Protein AF-A0A814NP80-F1 (afdb_monomer)

InterPro domains:
  IPR006153 Cation/H+ exchanger, transmembrane domain [PF00999] (5-71)
  IPR018422 Cation/H+ exchanger, CPA1 family [PTHR10110] (5-79)

Foldseek 3Di:
DPPDPDPQDPLNVVLVVLPDPLAVVQLVVLVVLQPDPPDDNVVSVVVSVVSNVVSVVVNVVSVVCSVVSCVVVPVVPPPVVVVVVVVVVVVVVVVVVVVVVVVVVVVVVVPD

Structure (mmCIF, N/CA/C/O backbone):
data_AF-A0A814NP80-F1
#
_entry.id   AF-A0A814NP80-F1
#
loop_
_atom_site.group_PDB
_atom_site.id
_atom_site.type_symbol
_atom_site.label_atom_id
_atom_site.label_alt_id
_atom_site.label_comp_id
_atom_site.label_asym_id
_atom_site.label_entity_id
_atom_site.label_seq_id
_atom_site.pdbx_PDB_ins_code
_atom_site.Cartn_x
_atom_site.Cartn_y
_atom_site.Cartn_z
_atom_site.occupancy
_atom_site.B_iso_or_equiv
_atom_site.auth_seq_id
_atom_site.auth_comp_id
_atom_site.auth_asym_id
_atom_site.auth_atom_id
_atom_site.pdbx_PDB_model_num
ATOM 1 N N . MET A 1 1 ? -22.732 -15.401 -6.062 1.00 36.16 1 MET A N 1
ATOM 2 C CA . MET A 1 1 ? -21.549 -16.077 -5.484 1.00 36.16 1 MET A CA 1
ATOM 3 C C . MET A 1 1 ? -21.175 -15.376 -4.185 1.00 36.16 1 MET A C 1
ATOM 5 O O . MET A 1 1 ? -20.866 -14.194 -4.215 1.00 36.16 1 MET A O 1
ATOM 9 N N . LYS A 1 2 ? -21.313 -16.066 -3.045 1.00 40.31 2 LYS A N 1
ATOM 10 C CA . LYS A 1 2 ? -20.928 -15.595 -1.705 1.00 40.31 2 LYS A CA 1
ATOM 11 C C . LYS A 1 2 ? -19.612 -16.292 -1.350 1.00 40.31 2 LYS A C 1
ATOM 13 O O . LYS A 1 2 ? -19.645 -17.410 -0.857 1.00 40.31 2 LYS A O 1
ATOM 18 N N . CYS A 1 3 ? -18.474 -15.684 -1.682 1.00 44.06 3 CYS A N 1
ATOM 19 C CA . CYS A 1 3 ? -17.151 -16.300 -1.480 1.00 44.06 3 CYS A CA 1
ATOM 20 C C . CYS A 1 3 ? -16.343 -15.669 -0.338 1.00 44.06 3 CYS A C 1
ATOM 22 O O . CYS A 1 3 ? -15.162 -15.952 -0.199 1.00 44.06 3 CYS A O 1
ATOM 24 N N . SER A 1 4 ? -16.962 -14.850 0.511 1.00 50.31 4 SER A N 1
ATOM 25 C CA . SER A 1 4 ? -16.334 -14.422 1.757 1.00 50.31 4 SER A CA 1
ATOM 26 C C . SER A 1 4 ? -17.396 -14.397 2.845 1.00 50.31 4 SER A C 1
ATOM 28 O O . SER A 1 4 ? -18.442 -13.777 2.668 1.00 50.31 4 SER A O 1
ATOM 30 N N . GLY A 1 5 ? -17.161 -15.099 3.954 1.00 59.12 5 GLY A N 1
ATOM 31 C CA . GLY A 1 5 ? -18.051 -15.144 5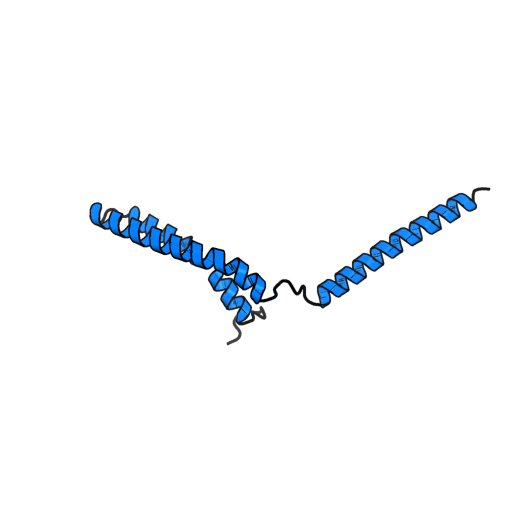.125 1.00 59.12 5 GLY A CA 1
ATOM 32 C C . GLY A 1 5 ? -18.163 -13.811 5.877 1.00 59.12 5 GLY A C 1
ATOM 33 O O . GLY A 1 5 ? -18.667 -13.771 6.993 1.00 59.12 5 GLY A O 1
ATOM 34 N N . VAL A 1 6 ? -17.686 -12.720 5.277 1.00 61.28 6 VAL A N 1
ATOM 35 C CA . VAL A 1 6 ? -17.708 -11.370 5.822 1.00 61.28 6 VAL A CA 1
ATOM 36 C C . VAL A 1 6 ? -18.763 -10.570 5.065 1.00 61.28 6 VAL A C 1
ATOM 38 O O . VAL A 1 6 ? -18.733 -10.500 3.836 1.00 61.28 6 VAL A O 1
ATOM 41 N N . HIS A 1 7 ? -19.691 -9.952 5.798 1.00 64.19 7 HIS A N 1
ATOM 42 C CA . HIS A 1 7 ? -20.627 -8.958 5.267 1.00 64.19 7 HIS A CA 1
ATOM 43 C C . HIS A 1 7 ? -19.857 -7.685 4.885 1.00 64.19 7 HIS A C 1
ATOM 45 O O . HIS A 1 7 ? -19.923 -6.679 5.582 1.00 64.19 7 HIS A O 1
ATOM 51 N N . LEU A 1 8 ? -19.075 -7.749 3.809 1.00 65.19 8 LEU A N 1
ATOM 52 C CA . LEU A 1 8 ? -18.359 -6.600 3.279 1.00 65.19 8 LEU A CA 1
ATOM 53 C C . LEU A 1 8 ? -19.329 -5.793 2.416 1.00 65.19 8 LEU A C 1
ATOM 55 O O . LEU A 1 8 ? -19.816 -6.278 1.391 1.00 65.19 8 LEU A O 1
ATOM 59 N N . SER A 1 9 ? -19.634 -4.570 2.837 1.00 75.06 9 SER A N 1
ATOM 60 C CA . SER A 1 9 ? -20.431 -3.658 2.027 1.00 75.06 9 SER A CA 1
ATOM 61 C C . SER A 1 9 ? -19.611 -3.178 0.827 1.00 75.06 9 SER A C 1
ATOM 63 O O . SER A 1 9 ? -18.381 -3.128 0.869 1.00 75.06 9 SER A O 1
ATOM 65 N N . TRP A 1 10 ? -20.277 -2.747 -0.246 1.00 72.69 10 TRP A N 1
ATOM 66 C CA . TRP A 1 10 ? -19.609 -2.109 -1.393 1.00 72.69 10 TRP A CA 1
ATOM 67 C C . TRP A 1 10 ? -18.726 -0.930 -0.965 1.00 72.69 10 TRP A C 1
ATOM 69 O O . TRP A 1 10 ? -17.665 -0.697 -1.537 1.00 72.69 10 TRP A O 1
ATOM 79 N N . LYS A 1 11 ? -19.135 -0.237 0.101 1.00 73.19 11 LYS A N 1
ATOM 80 C CA . LYS A 1 11 ? -18.377 0.832 0.759 1.00 73.19 11 LYS A CA 1
ATOM 81 C C . LYS A 1 11 ? -17.029 0.347 1.299 1.00 73.19 11 LYS A C 1
ATOM 83 O O . LYS A 1 11 ? -16.006 0.986 1.065 1.00 73.19 11 LYS A O 1
ATOM 88 N N . ASP A 1 12 ? -17.025 -0.806 1.954 1.00 72.62 12 ASP A N 1
ATOM 89 C CA . ASP A 1 12 ? -15.824 -1.413 2.520 1.00 72.62 12 ASP A CA 1
ATOM 90 C C . ASP A 1 12 ? -14.889 -1.907 1.417 1.00 72.62 12 ASP A C 1
ATOM 92 O O . ASP A 1 12 ? -13.684 -1.728 1.521 1.00 72.62 12 ASP A O 1
ATOM 96 N N . CYS A 1 13 ? -15.426 -2.445 0.317 1.00 75.62 13 CYS A N 1
ATOM 97 C CA . CYS A 1 13 ? -14.634 -2.851 -0.849 1.00 75.62 13 CYS A CA 1
ATOM 98 C C . CYS A 1 13 ? -13.876 -1.668 -1.483 1.00 75.62 13 CYS A C 1
ATOM 100 O O . CYS A 1 13 ? -12.698 -1.791 -1.835 1.00 75.62 13 CYS A O 1
ATOM 102 N N . VAL A 1 14 ? -14.520 -0.500 -1.567 1.00 75.81 14 VAL A N 1
ATOM 103 C CA . VAL A 1 14 ? -13.890 0.732 -2.064 1.00 75.81 14 VAL A CA 1
ATOM 104 C C . VAL A 1 14 ? -12.775 1.193 -1.121 1.00 75.81 14 VAL A C 1
ATOM 106 O O . VAL A 1 14 ? -11.676 1.486 -1.592 1.00 75.81 14 VAL A O 1
ATOM 109 N N . ILE A 1 15 ? -13.002 1.179 0.199 1.00 73.06 15 ILE A N 1
ATOM 110 C CA . ILE A 1 15 ? -11.948 1.478 1.186 1.00 73.06 15 ILE A CA 1
ATOM 111 C C . ILE A 1 15 ? -10.789 0.487 1.046 1.00 73.06 15 ILE A C 1
ATOM 113 O O . ILE A 1 15 ? -9.632 0.899 0.983 1.00 73.06 15 ILE A O 1
ATOM 117 N N . LEU A 1 16 ? -11.079 -0.812 0.966 1.00 74.12 16 LEU A N 1
ATOM 118 C CA . LEU A 1 16 ? -10.069 -1.871 0.931 1.00 74.12 16 LEU A CA 1
ATOM 119 C C . LEU A 1 16 ? -9.172 -1.755 -0.309 1.00 74.12 16 LEU A C 1
ATOM 121 O O . LEU A 1 16 ? -7.963 -1.953 -0.223 1.00 74.12 16 LEU A O 1
ATOM 125 N N . THR A 1 17 ? -9.745 -1.329 -1.436 1.00 73.81 17 THR A N 1
ATOM 126 C CA . THR A 1 17 ? -9.009 -1.060 -2.682 1.00 73.81 17 THR A CA 1
ATOM 127 C C . THR A 1 17 ? -8.116 0.186 -2.573 1.00 73.81 17 THR A C 1
ATOM 129 O O . THR A 1 17 ? -7.050 0.244 -3.188 1.00 73.81 17 THR A O 1
ATOM 132 N N . LEU A 1 18 ? -8.510 1.168 -1.758 1.00 72.94 18 LEU A N 1
ATOM 133 C CA . LEU A 1 18 ? -7.773 2.418 -1.529 1.00 72.94 18 LEU A CA 1
ATOM 134 C C . LEU A 1 18 ? -6.701 2.310 -0.427 1.00 72.94 18 LEU A C 1
ATOM 136 O O . LEU A 1 18 ? -5.811 3.153 -0.361 1.00 72.94 18 LEU A O 1
ATOM 140 N N . SER A 1 19 ? -6.738 1.261 0.403 1.00 69.56 19 SER A N 1
ATOM 141 C CA . SER A 1 19 ? -5.982 1.172 1.665 1.00 69.56 19 SER A CA 1
ATOM 142 C C . SER A 1 19 ? -4.517 0.716 1.571 1.00 69.56 19 SER A C 1
ATOM 144 O O . SER A 1 19 ? -3.873 0.619 2.611 1.00 69.56 19 SER A O 1
ATOM 146 N N . GLY A 1 20 ? -3.941 0.467 0.385 1.00 65.62 20 GLY A N 1
ATOM 147 C CA . GLY A 1 20 ? -2.469 0.367 0.303 1.00 65.62 20 GLY A CA 1
ATOM 148 C C . GLY A 1 20 ? -1.831 -0.613 -0.679 1.00 65.62 20 GLY A C 1
ATOM 149 O O . GLY A 1 20 ? -0.605 -0.647 -0.751 1.00 65.62 20 GLY A O 1
ATOM 150 N N . LEU A 1 21 ? -2.587 -1.384 -1.468 1.00 65.44 21 LEU A N 1
ATOM 151 C CA . LEU A 1 21 ? -1.965 -2.289 -2.453 1.00 65.44 21 LEU A CA 1
ATOM 152 C C . LEU A 1 21 ? -1.415 -1.535 -3.682 1.00 65.44 21 LEU A C 1
ATOM 154 O O . LEU A 1 21 ? -0.382 -1.902 -4.245 1.00 65.44 21 LEU A O 1
ATOM 158 N N . ARG A 1 22 ? -2.072 -0.434 -4.074 1.00 67.12 22 ARG A N 1
ATOM 159 C CA . ARG A 1 22 ? -1.603 0.491 -5.117 1.00 67.12 22 ARG A CA 1
ATOM 160 C C . ARG A 1 22 ? -0.531 1.432 -4.561 1.00 67.12 22 ARG A C 1
ATOM 162 O O . ARG A 1 22 ? -0.794 2.591 -4.268 1.00 67.12 22 ARG A O 1
ATOM 169 N N . GLY A 1 23 ? 0.680 0.929 -4.391 1.00 70.62 23 GLY A N 1
ATOM 170 C CA . GLY A 1 23 ? 1.822 1.763 -4.019 1.00 70.62 23 GLY A CA 1
ATOM 171 C C . GLY A 1 23 ? 3.061 0.922 -3.800 1.00 70.62 23 GLY A C 1
ATOM 172 O O . GLY A 1 23 ? 3.985 0.958 -4.605 1.00 70.62 23 GLY A O 1
ATOM 173 N N . SER A 1 24 ? 3.034 0.085 -2.767 1.00 79.31 24 SER A N 1
ATOM 174 C CA . SER A 1 24 ? 4.159 -0.776 -2.396 1.00 79.31 24 SER A CA 1
ATOM 175 C C . SER A 1 24 ? 4.514 -1.778 -3.496 1.00 79.31 24 SER A C 1
ATOM 177 O O . SER A 1 24 ? 5.655 -1.806 -3.945 1.00 79.31 24 SER A O 1
ATOM 179 N N . MET A 1 25 ? 3.538 -2.534 -4.007 1.00 83.06 25 MET A N 1
ATOM 180 C CA . MET A 1 25 ? 3.791 -3.543 -5.045 1.00 83.06 25 MET A CA 1
ATOM 181 C C . MET A 1 25 ? 4.262 -2.938 -6.369 1.00 83.06 25 MET A C 1
ATOM 183 O O . MET A 1 25 ? 5.112 -3.514 -7.039 1.00 83.06 25 MET A O 1
ATOM 187 N N . SER A 1 26 ? 3.763 -1.754 -6.732 1.00 82.31 26 SER A N 1
ATOM 188 C CA . SER A 1 26 ? 4.171 -1.083 -7.970 1.00 82.31 26 SER A CA 1
ATOM 189 C C . SER A 1 26 ? 5.602 -0.545 -7.885 1.00 82.31 26 SER A C 1
ATOM 191 O O . SER A 1 26 ? 6.325 -0.602 -8.876 1.00 82.31 26 SER A O 1
ATOM 193 N N . LEU A 1 27 ? 6.029 -0.061 -6.710 1.00 81.50 27 LEU A N 1
ATOM 194 C CA . LEU A 1 27 ? 7.420 0.333 -6.472 1.00 81.50 27 LEU A CA 1
ATOM 195 C C . LEU A 1 27 ? 8.353 -0.880 -6.412 1.00 81.50 27 LEU A C 1
ATOM 197 O O . LEU A 1 27 ? 9.447 -0.827 -6.957 1.00 81.50 27 LEU A O 1
ATOM 201 N N . ILE A 1 28 ? 7.920 -1.987 -5.806 1.00 88.31 28 ILE A N 1
ATOM 202 C CA . ILE A 1 28 ? 8.709 -3.225 -5.760 1.00 88.31 28 ILE A CA 1
ATOM 203 C C . ILE A 1 28 ? 8.911 -3.781 -7.173 1.00 88.31 28 ILE A C 1
ATOM 205 O O . ILE A 1 28 ? 10.040 -4.065 -7.558 1.00 88.31 28 ILE A O 1
ATOM 209 N N . LEU A 1 29 ? 7.844 -3.877 -7.973 1.00 83.69 29 LEU A N 1
ATOM 210 C CA . LEU A 1 29 ? 7.926 -4.381 -9.344 1.00 83.69 29 LEU A CA 1
ATOM 211 C C . LEU A 1 29 ? 8.797 -3.486 -10.231 1.00 83.69 29 LEU A C 1
ATOM 213 O O . LEU A 1 29 ? 9.599 -4.001 -11.006 1.00 83.69 29 LEU A O 1
ATOM 217 N N . VAL A 1 30 ? 8.689 -2.156 -10.094 1.00 84.12 30 VAL A N 1
ATOM 218 C CA . VAL A 1 30 ? 9.555 -1.250 -10.857 1.00 84.12 30 VAL A CA 1
ATOM 219 C C . VAL A 1 30 ? 11.011 -1.389 -10.428 1.00 84.12 30 VAL A C 1
ATOM 221 O O . VAL A 1 30 ? 11.889 -1.395 -11.279 1.00 84.12 30 VAL A O 1
ATOM 224 N N . LEU A 1 31 ? 11.282 -1.560 -9.131 1.00 83.69 31 LEU A N 1
ATOM 225 C CA . LEU A 1 31 ? 12.639 -1.743 -8.631 1.00 83.69 31 LEU A CA 1
ATOM 226 C C . LEU A 1 31 ? 13.231 -3.078 -9.101 1.00 83.69 31 LEU A C 1
ATOM 228 O O . LEU A 1 31 ? 14.389 -3.119 -9.485 1.00 83.69 31 LEU A O 1
ATOM 232 N N . ILE A 1 32 ? 12.434 -4.143 -9.173 1.00 85.94 32 ILE A N 1
ATOM 233 C CA . ILE A 1 32 ? 12.857 -5.426 -9.754 1.00 85.94 32 ILE A CA 1
ATOM 234 C C . ILE A 1 32 ? 13.215 -5.258 -11.238 1.00 85.94 32 ILE A C 1
ATOM 236 O O . ILE A 1 32 ? 14.287 -5.685 -11.654 1.00 85.94 32 ILE A O 1
ATOM 240 N N . VAL A 1 33 ? 12.390 -4.545 -12.012 1.00 81.75 33 VAL A N 1
ATOM 241 C CA . VAL A 1 33 ? 12.698 -4.182 -13.412 1.00 81.75 33 VAL A CA 1
ATOM 242 C C . VAL A 1 33 ? 13.940 -3.285 -13.526 1.00 81.75 33 VAL A C 1
ATOM 244 O O . VAL A 1 33 ? 14.641 -3.308 -14.533 1.00 81.75 33 VAL A O 1
ATOM 247 N N . SER A 1 34 ? 14.240 -2.498 -12.490 1.00 79.12 34 SER A N 1
ATOM 248 C CA . SER A 1 34 ? 15.463 -1.694 -12.387 1.00 79.12 34 SER A CA 1
ATOM 249 C C . SER A 1 34 ? 16.721 -2.530 -12.234 1.00 79.12 34 SER A C 1
ATOM 251 O O . SER A 1 34 ? 17.792 -2.093 -12.641 1.00 79.12 34 SER A O 1
ATOM 253 N N . LEU A 1 35 ? 16.607 -3.687 -11.585 1.00 81.75 35 LEU A N 1
ATOM 254 C CA . LEU A 1 35 ? 17.733 -4.574 -11.326 1.00 81.75 35 LEU A CA 1
ATOM 255 C C . LEU A 1 35 ? 18.038 -5.472 -12.526 1.00 81.75 35 LEU A C 1
ATOM 257 O O . LEU A 1 35 ? 19.161 -5.955 -12.631 1.00 81.75 35 LEU A O 1
ATOM 261 N N . ASP A 1 36 ? 17.079 -5.656 -13.432 1.00 79.38 36 ASP A N 1
ATOM 262 C CA . ASP A 1 36 ? 17.245 -6.491 -14.615 1.00 79.38 36 ASP A CA 1
ATOM 263 C C . ASP A 1 36 ? 18.247 -5.888 -15.618 1.00 79.38 36 ASP A C 1
ATOM 265 O O . ASP A 1 36 ? 18.208 -4.688 -15.911 1.00 79.38 36 ASP A O 1
ATOM 269 N N . ILE A 1 37 ? 19.188 -6.712 -16.090 1.00 67.25 37 ILE A N 1
ATOM 270 C CA . ILE A 1 37 ? 20.376 -6.305 -16.867 1.00 67.25 37 ILE A CA 1
ATOM 271 C C . ILE A 1 37 ? 20.149 -6.498 -18.378 1.00 67.25 37 ILE A C 1
ATOM 273 O O . ILE A 1 37 ? 20.947 -6.010 -19.175 1.00 67.25 37 ILE A O 1
ATOM 277 N N . GLU A 1 38 ? 19.055 -7.147 -18.800 1.00 74.12 38 GLU A N 1
ATOM 278 C CA . GLU A 1 38 ? 18.786 -7.409 -20.222 1.00 74.12 38 GLU A CA 1
ATOM 279 C C . GLU A 1 38 ? 18.392 -6.142 -21.007 1.00 74.12 38 GLU A C 1
ATOM 281 O O . GLU A 1 38 ? 18.382 -6.145 -22.238 1.00 74.12 38 GLU A O 1
ATOM 286 N N . ILE A 1 39 ? 18.102 -5.032 -20.316 1.00 68.25 39 ILE A N 1
ATOM 287 C CA . ILE A 1 39 ? 17.643 -3.773 -20.915 1.00 68.25 39 ILE A CA 1
ATOM 288 C C . ILE A 1 39 ? 18.726 -2.689 -20.833 1.00 68.25 39 ILE A C 1
ATOM 290 O O . ILE A 1 39 ? 19.370 -2.486 -19.803 1.00 68.25 39 ILE A O 1
ATOM 294 N N . GLU A 1 40 ? 18.862 -1.917 -21.914 1.00 76.00 40 GLU A N 1
ATOM 295 C CA . GLU A 1 40 ? 19.746 -0.754 -22.002 1.00 76.00 40 GLU A CA 1
ATOM 296 C C . GLU A 1 40 ? 19.536 0.231 -20.830 1.00 76.00 40 GLU A C 1
ATOM 298 O O . GLU A 1 40 ? 18.423 0.686 -20.532 1.00 76.00 40 GLU A O 1
ATOM 303 N N . THR A 1 41 ? 20.635 0.587 -20.160 1.00 73.94 41 THR A N 1
ATOM 304 C CA . THR A 1 41 ? 20.647 1.300 -18.871 1.00 73.94 41 THR A CA 1
ATOM 305 C C . THR A 1 41 ? 19.965 2.670 -18.912 1.00 73.94 41 THR A C 1
ATOM 307 O O . THR A 1 41 ? 19.304 3.058 -17.943 1.00 73.94 41 THR A O 1
ATOM 310 N N . ILE A 1 42 ? 20.075 3.389 -20.032 1.00 79.62 42 ILE A N 1
ATOM 311 C CA . ILE A 1 42 ? 19.471 4.716 -20.226 1.00 79.62 42 ILE A CA 1
ATOM 312 C C . ILE A 1 42 ? 17.941 4.643 -20.303 1.00 79.62 42 ILE A C 1
ATOM 314 O O . ILE A 1 42 ? 17.230 5.473 -19.729 1.00 79.62 42 ILE A O 1
ATOM 318 N N . THR A 1 43 ? 17.428 3.607 -20.965 1.00 78.88 43 THR A N 1
ATOM 319 C CA . THR A 1 43 ? 15.997 3.373 -21.146 1.00 78.88 43 THR A CA 1
ATOM 320 C C . THR A 1 43 ? 15.386 2.934 -19.821 1.00 78.88 43 THR A C 1
ATOM 322 O O . THR A 1 43 ? 14.392 3.509 -19.371 1.00 78.88 43 THR A O 1
ATOM 325 N N . ARG A 1 44 ? 16.061 2.023 -19.113 1.00 77.81 44 ARG A N 1
ATOM 326 C CA . ARG A 1 44 ? 15.680 1.566 -17.772 1.00 77.81 44 ARG A CA 1
ATOM 327 C C . ARG A 1 44 ? 15.495 2.733 -16.795 1.00 77.81 44 ARG A C 1
ATOM 329 O O . ARG A 1 44 ? 14.447 2.843 -16.162 1.00 77.81 44 ARG A O 1
ATOM 336 N N . HIS A 1 45 ? 16.453 3.662 -16.730 1.00 81.25 45 HIS A N 1
ATOM 337 C CA . HIS A 1 45 ? 16.382 4.825 -15.832 1.00 81.25 45 HIS A CA 1
ATOM 338 C C . HIS A 1 45 ? 15.212 5.773 -16.132 1.00 81.25 45 HIS A C 1
ATOM 340 O O . HIS A 1 45 ? 14.575 6.279 -15.204 1.00 81.25 45 HIS A O 1
ATOM 346 N N . ARG A 1 46 ? 14.890 5.990 -17.413 1.00 84.75 46 ARG A N 1
ATOM 347 C CA . ARG A 1 46 ? 13.738 6.807 -17.830 1.00 84.75 46 ARG A CA 1
ATOM 348 C C . ARG A 1 46 ? 12.410 6.184 -17.409 1.00 84.75 46 ARG A C 1
ATOM 350 O O . ARG A 1 46 ? 11.552 6.884 -16.871 1.00 84.75 46 ARG A O 1
ATOM 357 N N . PHE A 1 47 ? 12.251 4.877 -17.613 1.00 80.94 47 PHE A N 1
ATOM 358 C CA . PHE A 1 47 ? 11.049 4.158 -17.192 1.00 80.94 47 PHE A CA 1
ATOM 359 C C . PHE A 1 47 ? 10.893 4.158 -15.671 1.00 80.94 47 PHE A C 1
ATOM 361 O O . PHE A 1 47 ? 9.816 4.462 -15.163 1.00 80.94 47 PHE A O 1
ATOM 3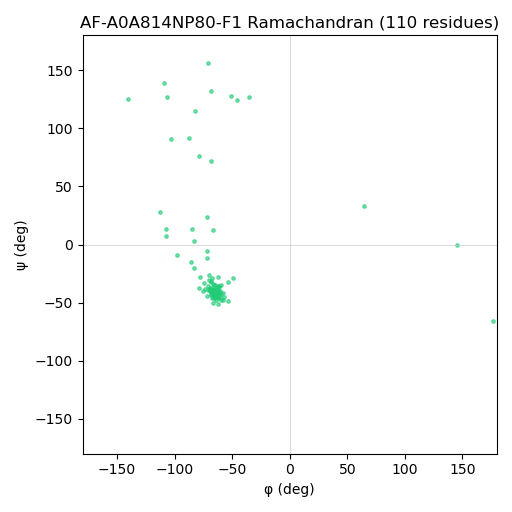68 N N . LEU A 1 48 ? 11.974 3.913 -14.934 1.00 84.12 48 LEU A N 1
ATOM 369 C CA . LEU A 1 48 ? 11.967 3.946 -13.472 1.00 84.12 48 LEU A CA 1
ATOM 370 C C . LEU A 1 48 ? 11.527 5.287 -12.914 1.00 84.12 48 LEU A C 1
ATOM 372 O O . LEU A 1 48 ? 10.678 5.339 -12.024 1.00 84.12 48 LEU A O 1
ATOM 376 N N . PHE A 1 49 ? 12.090 6.371 -13.442 1.00 85.62 49 PHE A N 1
ATOM 377 C CA . PHE A 1 49 ? 11.761 7.715 -12.997 1.00 85.62 49 PHE A CA 1
ATOM 378 C C . PHE A 1 49 ? 10.292 8.061 -13.279 1.00 85.62 49 PHE A C 1
ATOM 380 O O . PHE A 1 49 ? 9.596 8.567 -12.401 1.00 85.62 49 PHE A O 1
ATOM 387 N N . HIS A 1 50 ? 9.776 7.724 -14.464 1.00 87.12 50 HIS A N 1
ATOM 388 C CA . HIS A 1 50 ? 8.375 7.992 -14.791 1.00 87.12 50 HIS A CA 1
ATOM 389 C C . HIS A 1 50 ? 7.396 7.152 -13.971 1.00 87.12 50 HIS A C 1
ATOM 391 O O . HIS A 1 50 ? 6.434 7.693 -13.427 1.00 87.12 50 HIS A O 1
ATOM 397 N N . ILE A 1 51 ? 7.639 5.848 -13.840 1.00 86.12 51 ILE A N 1
ATOM 398 C CA . ILE A 1 51 ? 6.739 4.957 -13.104 1.00 86.12 51 ILE A CA 1
ATOM 399 C C . ILE A 1 51 ? 6.764 5.284 -11.609 1.00 86.12 51 ILE A C 1
ATOM 401 O O . ILE A 1 51 ? 5.701 5.397 -11.003 1.00 86.12 51 ILE A O 1
ATOM 405 N N . SER A 1 52 ? 7.940 5.515 -11.017 1.00 86.25 52 SER A N 1
ATOM 406 C CA . SER A 1 52 ? 8.034 5.914 -9.605 1.00 86.25 52 SER A CA 1
ATOM 407 C C . SER A 1 52 ? 7.323 7.240 -9.327 1.00 86.25 52 SER A C 1
ATOM 409 O O . SER A 1 52 ? 6.607 7.333 -8.333 1.00 86.25 52 SER A O 1
ATOM 411 N N . MET A 1 53 ? 7.427 8.232 -10.220 1.00 87.81 53 MET A N 1
ATOM 412 C CA . MET A 1 53 ? 6.728 9.511 -10.073 1.00 87.81 53 MET A CA 1
ATOM 413 C C . MET A 1 53 ? 5.203 9.359 -10.186 1.00 87.81 53 MET A C 1
ATOM 415 O O . MET A 1 53 ? 4.473 9.908 -9.364 1.00 87.81 53 MET A O 1
ATOM 419 N N . ILE A 1 54 ? 4.707 8.587 -11.158 1.00 86.44 54 ILE A N 1
ATOM 420 C CA . ILE A 1 54 ? 3.265 8.340 -11.332 1.00 86.44 54 ILE A CA 1
ATOM 421 C C . ILE A 1 54 ? 2.701 7.578 -10.127 1.00 86.44 54 ILE A C 1
ATOM 423 O O . ILE A 1 54 ? 1.625 7.912 -9.624 1.00 86.44 54 ILE A O 1
ATOM 427 N N . VAL A 1 55 ? 3.434 6.580 -9.631 1.00 85.69 55 VAL A N 1
ATOM 428 C CA . VAL A 1 55 ? 3.064 5.806 -8.440 1.00 85.69 55 VAL A CA 1
ATOM 429 C C . VAL A 1 55 ? 3.072 6.688 -7.193 1.00 85.69 55 VAL A C 1
ATOM 431 O O . VAL A 1 55 ? 2.121 6.648 -6.417 1.00 85.69 55 VAL A O 1
ATOM 434 N N . LEU A 1 56 ? 4.088 7.535 -7.017 1.00 85.19 56 LEU A N 1
ATOM 435 C CA . LEU A 1 56 ? 4.160 8.479 -5.903 1.00 85.19 56 LEU A CA 1
ATOM 436 C C . LEU A 1 56 ? 3.001 9.481 -5.944 1.00 85.19 56 LEU A C 1
ATOM 438 O O . LEU A 1 56 ? 2.335 9.696 -4.934 1.00 85.19 56 LEU A O 1
ATOM 442 N N . LEU A 1 57 ? 2.716 10.057 -7.112 1.00 87.19 57 LEU A N 1
ATOM 443 C CA . LEU A 1 57 ? 1.633 11.020 -7.295 1.00 87.19 57 LEU A CA 1
ATOM 444 C C . LEU A 1 57 ? 0.265 10.387 -7.015 1.00 87.19 57 LEU A C 1
ATOM 446 O O 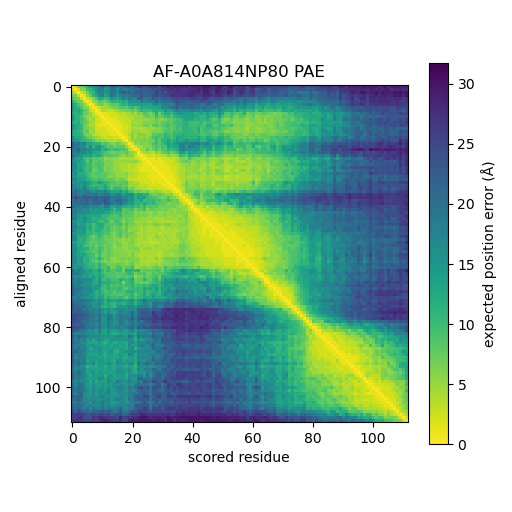. LEU A 1 57 ? -0.555 10.959 -6.298 1.00 87.19 57 LEU A O 1
ATOM 450 N N . THR A 1 58 ? 0.027 9.175 -7.521 1.00 83.50 58 THR A N 1
ATOM 451 C CA . THR A 1 58 ? -1.221 8.448 -7.251 1.00 83.50 58 THR A CA 1
ATOM 452 C C . THR A 1 58 ? -1.335 8.004 -5.796 1.00 83.50 58 THR A C 1
ATOM 454 O O . THR A 1 58 ? -2.444 8.012 -5.265 1.00 83.50 58 THR A O 1
ATOM 457 N N . LEU A 1 59 ? -0.223 7.700 -5.120 1.00 79.50 59 LEU A N 1
ATOM 458 C CA . LEU A 1 59 ? -0.199 7.409 -3.686 1.00 79.50 59 LEU A CA 1
ATOM 459 C C . LEU A 1 59 ? -0.488 8.655 -2.840 1.00 79.50 59 LEU A C 1
ATOM 461 O O . LEU A 1 59 ? -1.240 8.565 -1.876 1.00 79.50 59 LEU A O 1
ATOM 465 N N . ILE A 1 60 ? 0.045 9.822 -3.208 1.00 80.38 60 ILE A N 1
ATOM 466 C CA . ILE A 1 60 ? -0.243 11.092 -2.522 1.00 80.38 60 ILE A CA 1
ATOM 467 C C . ILE A 1 60 ? -1.724 11.447 -2.669 1.00 80.38 60 ILE A C 1
ATOM 469 O O . ILE A 1 60 ? -2.375 11.798 -1.682 1.00 80.38 60 ILE A O 1
ATOM 473 N N . ILE A 1 61 ? -2.281 11.301 -3.874 1.00 81.06 61 ILE A N 1
ATOM 474 C CA . ILE A 1 61 ? -3.695 11.583 -4.142 1.00 81.06 61 ILE A CA 1
ATOM 475 C C . ILE A 1 61 ? -4.592 10.577 -3.401 1.00 81.06 61 ILE A C 1
ATOM 477 O O . ILE A 1 61 ? -5.477 10.992 -2.654 1.00 81.06 61 ILE A O 1
ATOM 481 N N . ASN A 1 62 ? -4.342 9.266 -3.517 1.00 74.06 62 ASN A N 1
ATOM 482 C CA . ASN A 1 62 ? -5.139 8.240 -2.826 1.00 74.06 62 ASN A CA 1
ATOM 483 C C . ASN A 1 62 ? -4.980 8.272 -1.301 1.00 74.06 62 ASN A C 1
ATOM 485 O O . ASN A 1 62 ? -5.959 8.105 -0.573 1.00 74.06 62 ASN A O 1
ATOM 489 N N . GLY A 1 63 ? -3.770 8.511 -0.798 1.00 69.94 63 GLY A N 1
ATOM 490 C CA . GLY A 1 63 ? -3.474 8.586 0.632 1.00 69.94 63 GLY A CA 1
ATOM 491 C C . GLY A 1 63 ? -4.124 9.802 1.291 1.00 69.94 63 GLY A C 1
ATOM 492 O O . GLY A 1 63 ? -4.716 9.692 2.365 1.00 69.94 63 GLY A O 1
ATOM 493 N N . THR A 1 64 ? -4.100 10.952 0.613 1.00 71.88 64 THR A N 1
ATOM 494 C CA . THR A 1 64 ? -4.790 12.166 1.077 1.00 71.88 64 THR A CA 1
ATOM 495 C C . THR A 1 64 ? -6.310 12.004 1.008 1.00 71.88 64 THR A C 1
ATOM 497 O O . THR A 1 64 ? -7.015 12.370 1.951 1.00 71.88 64 THR A O 1
ATOM 500 N N . SER A 1 65 ? -6.821 11.376 -0.056 1.00 68.94 65 SER A N 1
ATOM 501 C CA . SER A 1 65 ? -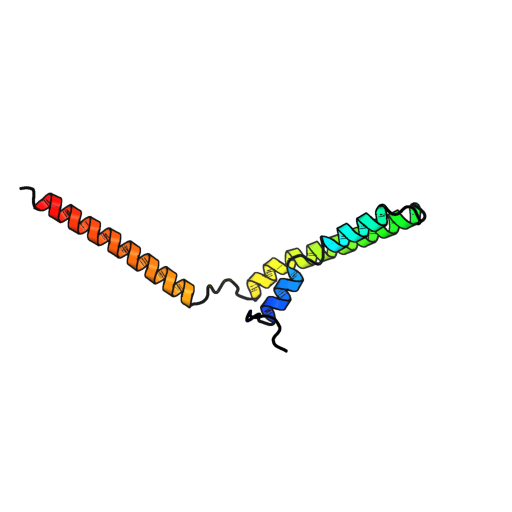8.257 11.137 -0.233 1.00 68.94 65 SER A CA 1
ATOM 502 C C . SER A 1 65 ? -8.813 10.089 0.741 1.00 68.94 65 SER A C 1
ATOM 504 O O . SER A 1 65 ? -9.966 10.184 1.145 1.00 68.94 65 SER A O 1
ATOM 506 N N . SER A 1 66 ? -7.994 9.152 1.234 1.00 65.31 66 SER A N 1
ATOM 507 C CA . SER A 1 66 ? -8.415 8.145 2.225 1.00 65.31 66 SER A CA 1
ATOM 508 C C . SER A 1 66 ? -8.877 8.760 3.553 1.00 65.31 66 SER A C 1
ATOM 510 O O . SER A 1 66 ? -9.859 8.300 4.133 1.00 65.31 66 SER A O 1
ATOM 512 N N . LYS A 1 67 ? -8.256 9.859 4.011 1.00 64.06 67 LYS A N 1
ATOM 513 C CA . LYS A 1 67 ? -8.730 10.597 5.202 1.00 64.06 67 LYS A CA 1
ATOM 514 C C . LYS A 1 67 ? -10.115 11.208 4.979 1.00 64.06 67 LYS A C 1
ATOM 516 O O . LYS A 1 67 ? -10.940 11.236 5.890 1.00 64.06 67 LYS A O 1
ATOM 521 N N . TYR A 1 68 ? -10.369 11.687 3.764 1.00 65.62 68 TYR A N 1
ATOM 522 C CA . TYR A 1 68 ? -11.652 12.257 3.366 1.00 65.62 68 TYR A CA 1
ATOM 523 C C . TYR A 1 68 ? -12.714 11.165 3.174 1.00 65.62 68 TYR A C 1
ATOM 525 O O . TYR A 1 68 ? -13.847 11.314 3.623 1.00 65.62 68 TYR A O 1
ATOM 533 N N . LEU A 1 69 ? -12.324 10.019 2.616 1.00 65.31 69 LEU A N 1
ATOM 534 C CA . LEU A 1 69 ? -13.176 8.855 2.414 1.00 65.31 69 LEU A CA 1
ATOM 535 C C . LEU A 1 69 ? -13.640 8.241 3.739 1.00 65.31 69 LEU A C 1
ATOM 537 O O . LEU A 1 69 ? -14.826 7.982 3.895 1.00 65.31 69 LEU A O 1
ATOM 541 N N . VAL A 1 70 ? -12.745 8.071 4.720 1.00 61.59 70 VAL A N 1
ATOM 542 C CA . VAL A 1 70 ? -13.106 7.601 6.073 1.00 61.59 70 VAL A CA 1
ATOM 543 C C . VAL A 1 70 ? -14.074 8.576 6.753 1.00 61.59 70 VAL A C 1
ATOM 545 O O . VAL A 1 70 ? -15.011 8.151 7.432 1.00 61.59 70 VAL A O 1
ATOM 548 N N . LYS A 1 71 ? -13.900 9.885 6.519 1.00 63.00 71 LYS A N 1
ATOM 549 C CA . LYS A 1 71 ? -14.790 10.934 7.032 1.00 63.00 71 LYS A CA 1
ATOM 550 C C . LYS A 1 71 ? -16.171 10.913 6.360 1.00 63.00 71 LYS A C 1
ATOM 552 O O . LYS A 1 71 ? -17.168 11.104 7.048 1.00 63.00 71 LYS A O 1
ATOM 557 N N . ILE A 1 72 ? -16.244 10.644 5.053 1.00 60.03 72 ILE A N 1
ATOM 558 C CA . ILE A 1 72 ? -17.503 10.551 4.289 1.00 60.03 72 ILE A CA 1
ATOM 559 C C . ILE A 1 72 ? -18.247 9.244 4.561 1.00 60.03 72 ILE A C 1
ATOM 561 O O . ILE A 1 72 ? -19.472 9.246 4.671 1.00 60.03 72 ILE A O 1
ATOM 565 N N . LEU A 1 73 ? -17.538 8.118 4.669 1.00 60.53 73 LEU A N 1
ATOM 566 C CA . LEU A 1 73 ? -18.174 6.817 4.885 1.00 60.53 73 LEU A CA 1
ATOM 567 C C . LEU A 1 73 ? -18.740 6.656 6.296 1.00 60.53 73 LEU A C 1
ATOM 569 O O . LEU A 1 73 ? -19.449 5.684 6.547 1.00 60.53 73 LEU A O 1
ATOM 573 N N . GLY A 1 74 ? -18.500 7.619 7.190 1.00 56.41 74 GLY A N 1
ATOM 574 C CA . GLY A 1 74 ? -19.119 7.613 8.504 1.00 56.41 74 GLY A CA 1
ATOM 575 C C . GLY A 1 74 ? -18.660 6.423 9.335 1.00 56.41 74 GLY A C 1
ATOM 576 O O . GLY A 1 74 ? -19.408 5.958 10.186 1.00 56.41 74 GLY A O 1
ATOM 577 N N . LEU A 1 75 ? -17.409 5.977 9.164 1.00 52.69 75 LEU A N 1
ATOM 578 C CA . LEU A 1 75 ? -16.753 5.036 10.082 1.00 52.69 75 LEU A CA 1
ATOM 579 C C . LEU A 1 75 ? -16.394 5.713 11.428 1.00 52.69 75 LEU A C 1
ATOM 581 O O . LEU A 1 75 ? -15.470 5.317 12.126 1.00 52.69 75 LEU A O 1
ATOM 585 N N . HIS A 1 76 ? -17.115 6.785 11.764 1.00 46.91 76 HIS A N 1
ATOM 586 C CA . HIS A 1 76 ? -17.262 7.370 13.091 1.00 46.91 76 HIS A CA 1
ATOM 587 C C . HIS A 1 76 ? -18.667 7.096 13.658 1.00 46.91 76 HIS A C 1
ATOM 589 O O . HIS A 1 76 ? -19.035 7.618 14.696 1.00 46.91 76 HIS A O 1
ATOM 595 N N . HIS A 1 77 ? -19.493 6.278 13.009 1.00 47.62 77 HIS A N 1
ATOM 596 C CA . HIS A 1 77 ? -20.519 5.557 13.741 1.00 47.62 77 HIS A CA 1
ATOM 597 C C . HIS A 1 77 ? -19.859 4.270 14.210 1.00 47.62 77 HIS A C 1
ATOM 599 O O . HIS A 1 77 ? -19.865 3.256 13.512 1.00 47.62 77 HIS A O 1
ATOM 605 N N . GLY A 1 78 ? -19.289 4.312 15.418 1.00 47.88 78 GLY A N 1
ATOM 606 C CA . GLY A 1 78 ? -19.281 3.103 16.225 1.00 47.88 78 GLY A CA 1
ATOM 607 C C . GLY A 1 78 ? -20.694 2.539 16.140 1.00 47.88 78 GLY A C 1
ATOM 608 O O . GLY A 1 78 ? -21.664 3.277 16.325 1.00 47.88 78 GLY A O 1
ATOM 609 N N . THR A 1 79 ? -20.815 1.283 15.710 1.00 51.31 79 THR A N 1
ATOM 610 C CA . THR A 1 79 ? -22.080 0.550 15.668 1.00 51.31 79 THR A CA 1
ATOM 611 C C . THR A 1 79 ? -22.903 0.980 16.872 1.00 51.31 79 THR A C 1
ATOM 613 O O . THR A 1 79 ? -22.372 0.936 17.978 1.00 51.31 79 THR A O 1
ATOM 616 N N . LYS A 1 80 ? -24.154 1.428 16.704 1.00 54.31 80 LYS A N 1
ATOM 617 C CA . LYS A 1 80 ? -24.950 1.926 17.845 1.00 54.31 80 LYS A CA 1
ATOM 618 C C . LYS A 1 80 ? -24.932 0.951 19.035 1.00 54.31 80 LYS A C 1
ATOM 620 O O . LYS A 1 80 ? -24.938 1.373 20.181 1.00 54.31 80 LYS A O 1
ATOM 625 N N . GLY A 1 81 ? -24.778 -0.349 18.762 1.00 57.84 81 GLY A N 1
ATOM 626 C CA . GLY A 1 81 ? -24.486 -1.382 19.759 1.00 57.84 81 GLY A CA 1
ATOM 627 C C . GLY A 1 81 ? -23.212 -1.164 20.594 1.00 57.84 81 GLY A C 1
ATOM 628 O O . GLY A 1 81 ? -23.282 -1.297 21.805 1.00 57.84 81 GLY A O 1
ATOM 629 N N . SER A 1 82 ? -22.069 -0.794 20.010 1.00 59.12 82 SER A N 1
ATOM 630 C CA . SER A 1 82 ? -20.840 -0.483 20.761 1.00 59.12 82 SER A CA 1
ATOM 631 C C . SER A 1 82 ? -20.980 0.754 21.643 1.00 59.12 82 SER A C 1
ATOM 633 O O . SER A 1 82 ? -20.421 0.759 22.732 1.00 59.12 82 SER A O 1
ATOM 635 N N . GLU A 1 83 ? -21.739 1.770 21.226 1.00 66.88 83 GLU A N 1
ATOM 636 C CA . GLU A 1 83 ? -22.008 2.947 22.065 1.00 66.88 83 GLU A CA 1
ATOM 637 C C . GLU A 1 83 ? -22.889 2.581 23.270 1.00 66.88 83 GLU A C 1
ATOM 639 O O . GLU A 1 83 ? -22.581 2.948 24.400 1.00 66.88 83 GLU A O 1
ATOM 644 N N . ILE A 1 84 ? -23.924 1.760 23.062 1.00 69.44 84 ILE A N 1
ATOM 645 C CA . ILE A 1 84 ? -24.794 1.262 24.140 1.00 69.44 84 ILE A CA 1
ATOM 646 C C . ILE A 1 84 ? -24.021 0.331 25.089 1.00 69.44 84 ILE A C 1
ATOM 648 O O . ILE A 1 84 ? -24.165 0.433 26.306 1.00 69.44 84 ILE A O 1
ATOM 652 N N . VAL A 1 85 ? -23.157 -0.539 24.555 1.00 77.19 85 VAL A N 1
ATOM 653 C CA . VAL A 1 85 ? -22.284 -1.417 25.353 1.00 77.19 85 VAL A CA 1
ATOM 654 C C . VAL A 1 85 ? -21.266 -0.598 26.148 1.00 77.19 85 VAL A C 1
ATOM 656 O O . VAL A 1 85 ? -21.026 -0.899 27.315 1.00 77.19 85 VAL A O 1
ATOM 659 N N . LEU A 1 86 ? -20.710 0.466 25.566 1.00 79.81 86 LEU A N 1
ATOM 660 C CA . LEU A 1 86 ? -19.815 1.391 26.261 1.00 79.81 86 LEU A CA 1
ATOM 661 C C . LEU A 1 86 ? -20.552 2.117 27.394 1.00 79.81 86 LEU A C 1
ATOM 663 O O . LEU A 1 86 ? -20.044 2.183 28.511 1.00 79.81 86 LEU A O 1
ATOM 667 N N . LEU A 1 87 ? -21.770 2.607 27.141 1.00 80.00 87 LEU A N 1
ATOM 668 C CA . LEU A 1 87 ? -22.606 3.238 28.1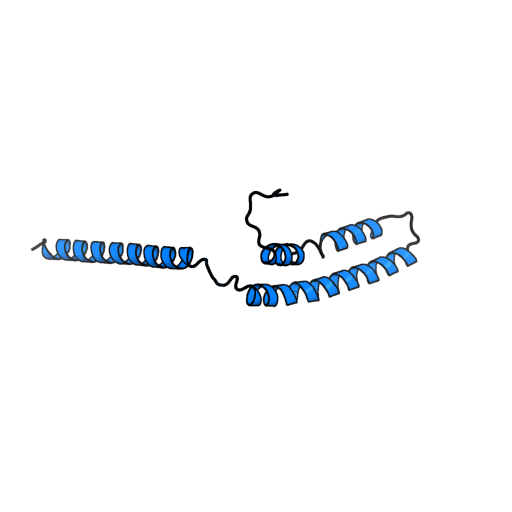63 1.00 80.00 87 LEU A CA 1
ATOM 669 C C . LEU A 1 87 ? -22.972 2.258 29.286 1.00 80.00 87 LEU A C 1
ATOM 671 O O . LEU A 1 87 ? -22.886 2.622 30.457 1.00 80.00 87 LEU A O 1
ATOM 675 N N . GLN A 1 88 ? -23.300 1.003 28.962 1.00 84.94 88 GLN A N 1
ATOM 676 C CA . GLN A 1 88 ? -23.523 -0.043 29.964 1.00 84.94 88 GLN A CA 1
ATOM 677 C C . GLN A 1 88 ? -22.255 -0.369 30.761 1.00 84.94 88 GLN A C 1
ATOM 679 O O . GLN A 1 88 ? -22.337 -0.576 31.972 1.00 84.94 88 GLN A O 1
ATOM 684 N N . ALA A 1 89 ? -21.087 -0.394 30.117 1.00 85.31 89 ALA A N 1
ATOM 685 C CA . ALA A 1 89 ? -19.813 -0.610 30.793 1.00 85.31 89 ALA A CA 1
ATOM 686 C C . AL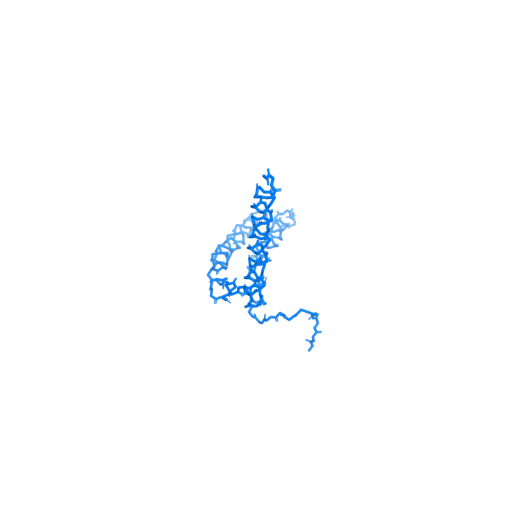A A 1 89 ? -19.496 0.540 31.762 1.00 85.31 89 ALA A C 1
ATOM 688 O O . ALA A 1 89 ? -19.142 0.289 32.915 1.00 85.31 89 ALA A O 1
ATOM 689 N N . PHE A 1 90 ? -19.706 1.794 31.347 1.00 87.00 90 PHE A N 1
ATOM 690 C CA . PHE A 1 90 ? -19.565 2.961 32.220 1.00 87.00 90 PHE A CA 1
ATOM 691 C C . PHE A 1 90 ? -20.539 2.923 33.403 1.00 87.00 90 PHE A C 1
ATOM 693 O O . PHE A 1 90 ? -20.134 3.179 34.538 1.00 87.00 90 PHE A O 1
ATOM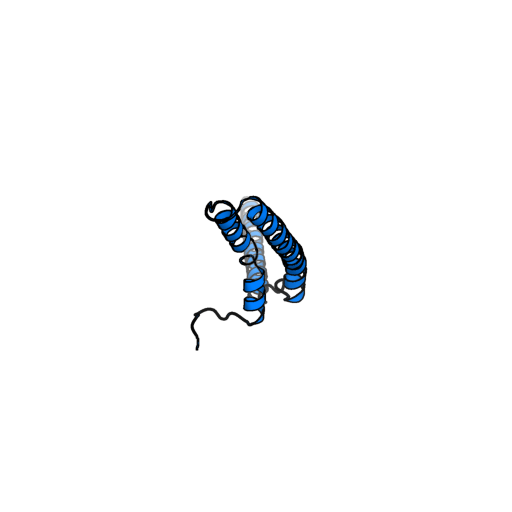 700 N N . GLU A 1 91 ? -21.797 2.545 33.171 1.00 86.12 91 GLU A N 1
ATOM 701 C CA . GLU A 1 91 ? -22.793 2.348 34.231 1.00 86.12 91 GLU A CA 1
ATOM 702 C C . GLU A 1 91 ? -22.360 1.272 35.235 1.00 86.12 91 GLU A C 1
ATOM 704 O O . GLU A 1 91 ? -22.483 1.454 36.450 1.00 86.12 91 GLU A O 1
ATOM 709 N N . HIS A 1 92 ? -21.806 0.160 34.749 1.00 85.06 92 HIS A N 1
ATOM 710 C CA . HIS A 1 92 ? -21.326 -0.919 35.605 1.00 85.06 92 HIS A CA 1
ATOM 711 C C . HIS A 1 92 ? -20.146 -0.472 36.481 1.00 85.06 92 HIS A C 1
ATOM 713 O O . HIS A 1 92 ? -20.136 -0.728 37.688 1.00 85.06 92 HIS A O 1
ATOM 719 N N . VAL A 1 93 ? -19.190 0.263 35.905 1.00 85.62 93 VAL A N 1
ATOM 720 C CA . VAL A 1 93 ? -18.059 0.850 36.643 1.00 85.62 93 VAL A CA 1
ATOM 721 C C . VAL A 1 93 ? -18.552 1.860 37.685 1.00 85.62 93 VAL A C 1
ATOM 723 O O . VAL A 1 93 ? -18.105 1.836 38.831 1.00 85.62 93 VAL A O 1
ATOM 726 N N . ARG A 1 94 ? -19.536 2.699 37.340 1.00 84.62 94 ARG A N 1
ATOM 727 C CA . ARG A 1 94 ? -20.121 3.685 38.262 1.00 84.62 94 ARG A CA 1
ATOM 728 C C . ARG A 1 94 ? -20.796 3.031 39.471 1.00 84.62 94 ARG A C 1
ATOM 730 O O . ARG A 1 94 ? -20.619 3.494 40.603 1.00 84.62 94 ARG A O 1
ATOM 737 N N . ARG A 1 95 ? -21.529 1.931 39.257 1.00 82.50 95 ARG A N 1
ATOM 738 C CA . ARG A 1 95 ? -22.160 1.166 40.348 1.00 82.50 95 ARG A CA 1
ATOM 739 C C . ARG A 1 95 ? -21.138 0.519 41.271 1.00 82.50 95 ARG A C 1
ATOM 741 O O . ARG A 1 95 ? -21.316 0.578 42.485 1.00 82.50 95 ARG A O 1
ATOM 748 N N . GLN A 1 96 ? -20.069 -0.053 40.717 1.00 80.19 96 GLN A N 1
ATOM 749 C CA . GLN A 1 96 ? -18.988 -0.663 41.497 1.00 80.19 96 GLN A CA 1
ATOM 750 C C . GLN A 1 96 ? -18.348 0.352 42.458 1.00 80.19 96 GLN A C 1
ATOM 752 O O . GLN A 1 96 ? -18.122 0.040 43.628 1.00 80.19 96 GLN A O 1
ATOM 757 N N . THR A 1 97 ? -18.125 1.586 42.001 1.00 81.06 97 THR A N 1
ATOM 758 C CA . THR A 1 97 ? -17.547 2.656 42.825 1.00 81.06 97 THR A CA 1
ATOM 759 C C . THR A 1 97 ? -18.480 3.082 43.958 1.00 81.06 97 THR A C 1
ATOM 761 O O . THR A 1 97 ? -18.036 3.184 45.101 1.00 81.06 97 THR A O 1
ATOM 764 N N . SER A 1 98 ? -19.778 3.263 43.683 1.00 79.12 98 SER A N 1
ATOM 765 C CA . SER A 1 98 ? -20.747 3.660 44.720 1.00 79.12 98 SER A CA 1
ATOM 766 C C . SER A 1 98 ? -20.931 2.577 45.779 1.00 79.12 98 SER A C 1
ATOM 768 O O . SER A 1 98 ? -20.923 2.878 46.966 1.00 79.12 98 SER A O 1
ATOM 770 N N . TRP A 1 99 ? -21.007 1.305 45.376 1.00 75.56 99 TRP A N 1
ATOM 771 C CA . TRP A 1 99 ? -21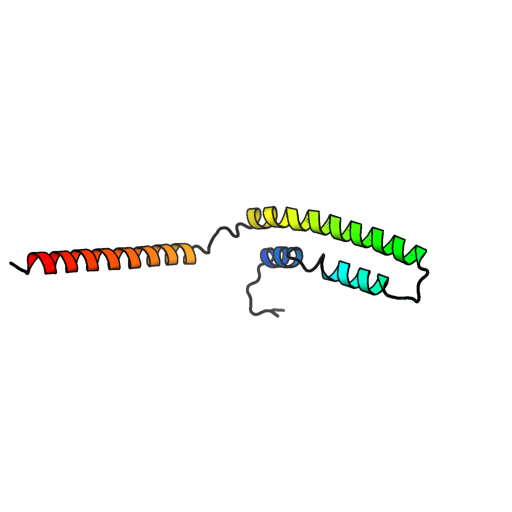.142 0.196 46.325 1.00 75.56 99 TRP A CA 1
ATOM 772 C C . TRP A 1 99 ? -19.927 0.070 47.246 1.00 75.56 99 TRP A C 1
ATOM 774 O O . TRP A 1 99 ? -20.076 -0.178 48.443 1.00 75.56 99 TRP A O 1
ATOM 784 N N . LYS A 1 100 ? -18.717 0.282 46.714 1.00 80.38 100 LYS A N 1
ATOM 785 C CA . LYS A 1 100 ? -17.500 0.322 47.533 1.00 80.38 100 LYS A CA 1
ATOM 786 C C . LYS A 1 100 ? -17.491 1.520 48.474 1.00 80.38 100 LYS A C 1
ATOM 788 O O . LYS A 1 100 ? -17.124 1.352 49.630 1.00 80.38 100 LYS A O 1
ATOM 793 N N . LEU A 1 101 ? -17.931 2.692 48.018 1.00 79.31 101 LEU A N 1
ATOM 794 C CA . LEU A 1 101 ? -17.983 3.893 48.849 1.00 79.31 101 LEU A CA 1
ATOM 795 C C . LEU A 1 101 ? -18.988 3.745 50.000 1.00 79.31 101 LEU A C 1
ATOM 797 O O . LEU A 1 101 ? -18.641 4.008 51.146 1.00 79.31 101 LEU A O 1
ATOM 801 N N . THR A 1 102 ? -20.194 3.238 49.728 1.00 79.00 102 THR A N 1
ATOM 802 C CA . THR A 1 102 ? -21.215 2.995 50.757 1.00 79.00 102 THR A CA 1
ATOM 803 C C . THR A 1 102 ? -20.775 1.917 51.743 1.00 79.00 102 THR A C 1
ATOM 805 O O . THR A 1 102 ? -20.924 2.094 52.948 1.00 79.00 102 THR A O 1
ATOM 808 N N . LYS A 1 103 ? -20.169 0.825 51.261 1.00 82.00 103 LYS A N 1
ATOM 809 C CA . LYS A 1 103 ? -19.634 -0.233 52.128 1.00 82.00 103 LYS A CA 1
ATOM 810 C C . LYS A 1 103 ? -18.489 0.281 53.007 1.00 82.00 103 LYS A C 1
ATOM 812 O O . LYS A 1 103 ? -18.444 -0.046 54.189 1.00 82.00 103 LYS A O 1
ATOM 817 N N . SER A 1 104 ? -17.601 1.115 52.463 1.00 78.06 104 SER A N 1
ATOM 818 C CA . SER A 1 104 ? -16.542 1.777 53.234 1.00 78.06 104 SER A CA 1
ATOM 819 C C . SER A 1 104 ? -17.101 2.752 54.272 1.00 78.06 104 SER A C 1
ATOM 821 O O . SER A 1 104 ? -16.619 2.756 55.399 1.00 78.06 104 SER A O 1
ATOM 823 N N . LEU A 1 105 ? -18.145 3.522 53.945 1.00 76.44 105 LEU A N 1
ATOM 824 C CA . LEU A 1 105 ? -18.813 4.398 54.914 1.00 76.44 105 LEU A CA 1
ATOM 825 C C . LEU A 1 105 ? -19.488 3.606 56.039 1.00 76.44 105 LEU A C 1
ATOM 827 O O . LEU A 1 105 ? -19.320 3.954 57.201 1.00 76.44 105 LEU A O 1
ATOM 831 N N . GLN A 1 106 ? -20.169 2.497 55.737 1.00 77.06 106 GLN A N 1
ATOM 832 C CA . GLN A 1 106 ? -20.767 1.655 56.779 1.00 77.06 106 GLN A CA 1
ATOM 833 C C . GLN A 1 106 ? -19.724 0.962 57.663 1.00 77.06 106 GLN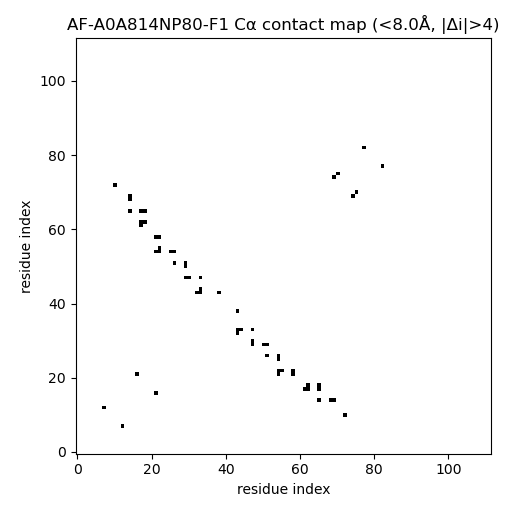 A C 1
ATOM 835 O O . GLN A 1 106 ? -19.944 0.831 58.863 1.00 77.06 106 GLN A O 1
ATOM 840 N N . MET A 1 107 ? -18.569 0.572 57.114 1.00 77.12 107 MET A N 1
ATOM 841 C CA . MET A 1 107 ? -17.458 0.043 57.917 1.00 77.12 107 MET A CA 1
ATOM 842 C C . MET A 1 107 ? -16.819 1.100 58.830 1.00 77.12 107 MET A C 1
ATOM 844 O O . MET A 1 107 ? -16.303 0.747 59.886 1.00 77.12 107 MET A O 1
ATOM 848 N N . LEU A 1 108 ? -16.853 2.380 58.446 1.00 75.31 108 LEU A N 1
ATOM 849 C CA . LEU A 1 108 ? -16.380 3.484 59.286 1.00 75.31 108 LEU A CA 1
ATOM 850 C C . LEU A 1 108 ? -17.406 3.866 60.365 1.00 75.31 108 LEU A C 1
ATOM 852 O O . LEU A 1 108 ? -17.014 4.144 61.492 1.00 75.31 108 LEU A O 1
ATOM 856 N N . THR A 1 109 ? -18.705 3.828 60.054 1.00 73.19 109 THR A N 1
ATOM 857 C CA . THR A 1 109 ? -19.790 4.124 61.008 1.00 73.19 109 THR A CA 1
ATOM 858 C C . THR A 1 109 ? -20.078 2.968 61.976 1.00 73.19 109 THR A C 1
ATOM 860 O O . THR A 1 109 ? -20.499 3.212 63.096 1.00 73.19 109 THR A O 1
ATOM 863 N N . GLY A 1 110 ? -19.818 1.712 61.596 1.00 61.22 110 GLY A N 1
ATOM 864 C CA . GLY A 1 110 ? -19.978 0.532 62.462 1.00 61.22 110 GLY A CA 1
ATOM 865 C C . GLY A 1 110 ? -18.782 0.229 63.376 1.00 61.22 110 GLY A C 1
ATOM 866 O O . GLY A 1 110 ? -18.684 -0.882 63.891 1.00 61.22 110 GLY A O 1
ATOM 867 N N . ARG A 1 111 ? -17.843 1.174 63.530 1.00 56.94 111 ARG A N 1
ATOM 868 C CA . ARG A 1 111 ? -16.643 1.061 64.382 1.00 56.94 111 ARG A CA 1
ATOM 869 C C . ARG A 1 111 ? -16.685 2.019 65.590 1.00 56.94 111 ARG A C 1
ATOM 871 O O . ARG A 1 111 ? -15.639 2.429 66.083 1.00 56.94 111 ARG A O 1
ATOM 878 N N . THR A 1 112 ? -17.882 2.362 66.060 1.00 48.50 112 THR A N 1
ATOM 879 C CA . THR A 1 112 ? -18.131 3.029 67.352 1.00 48.50 112 THR A CA 1
ATOM 880 C C . THR A 1 112 ? -19.111 2.218 68.167 1.00 48.50 112 THR A C 1
ATOM 882 O O . THR A 1 112 ? -20.126 1.807 67.559 1.00 48.50 112 THR A O 1
#

Solvent-accessible surface area (backbone atoms only — not comparable to full-atom values): 6607 Å² total; per-residue (Å²): 136,88,90,59,102,60,94,70,47,76,69,51,52,55,50,61,64,60,70,54,66,75,38,59,58,58,52,51,53,46,50,54,60,61,70,50,78,94,53,62,68,73,59,48,53,53,51,46,55,52,50,50,50,52,43,50,51,51,33,54,53,42,58,59,44,46,63,53,48,49,62,70,71,45,76,79,57,64,54,70,64,57,52,53,51,48,52,51,50,52,51,52,53,53,49,55,53,52,54,51,51,54,53,52,50,50,59,62,65,69,71,114

Organism: Adineta ricciae (NCBI:txid249248)

Radius of gyration: 28.13 Å; Cα contacts (8 Å, |Δi|>4): 31; chains: 1; bounding box: 46×29×89 Å

Secondary structure (DSSP, 8-state):
----SS---HHHHHHHHHSSHHHHHHHHHHHHHHH-SSS-HHHHHHHHHHHHHHHHHHHHHHHHHHHHHHHHTTTT---HHHHHHHHHHHHHHHHHHHHHHHHHHHHHHTT-

pLDDT: mean 73.04, std 11.84, range [36.16, 88.31]

Sequence (112 aa):
MKCSGVHLSWKDCVILTLSGLRGSMSLILVLIVSLDIEIETITRHRFLFHISMIVLLTLIINGTSSKYLVKILGLHHGTKGSEIVLLQAFEHVRRQTSWKLTKSLQMLTGRT

Mean predicted aligned error: 14.24 Å